Protein AF-A0A924SH79-F1 (afdb_monomer_lite)

Foldseek 3Di:
DFDFDKDKDLDLVVQVVPDDPVCCVVQVVRSPRPPDIDIDGDTQKDWDDDPPDTDIDGD

Structure (mmCIF, N/CA/C/O backbone):
data_AF-A0A924SH79-F1
#
_entry.id   AF-A0A924SH79-F1
#
loop_
_atom_site.group_PDB
_atom_site.id
_atom_site.type_symbol
_atom_site.label_atom_id
_atom_site.label_alt_id
_atom_site.label_comp_id
_atom_site.label_asym_id
_atom_site.label_entity_id
_atom_site.label_seq_id
_atom_site.pdbx_PDB_ins_code
_atom_site.Cartn_x
_atom_site.Cartn_y
_atom_site.Cartn_z
_atom_site.occupancy
_atom_site.B_iso_or_equiv
_atom_site.auth_seq_id
_atom_site.auth_comp_id
_atom_site.auth_asym_id
_atom_site.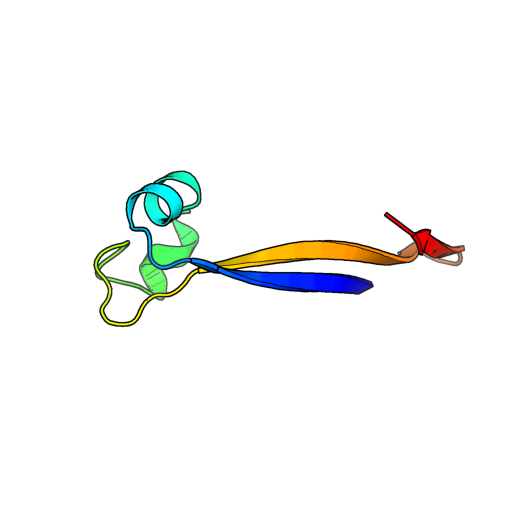auth_atom_id
_atom_site.pdbx_PDB_model_num
ATOM 1 N N . ALA A 1 1 ? 8.638 4.080 -13.570 1.00 92.00 1 ALA A N 1
ATOM 2 C CA . ALA A 1 1 ? 7.284 4.502 -13.160 1.00 92.00 1 ALA A CA 1
ATOM 3 C C . ALA A 1 1 ? 6.271 3.429 -13.533 1.00 92.00 1 ALA A C 1
ATOM 5 O O . ALA A 1 1 ? 6.347 2.881 -14.624 1.00 92.00 1 ALA A O 1
ATOM 6 N N . VAL A 1 2 ? 5.329 3.135 -12.636 1.00 95.31 2 VAL A N 1
ATOM 7 C CA . VAL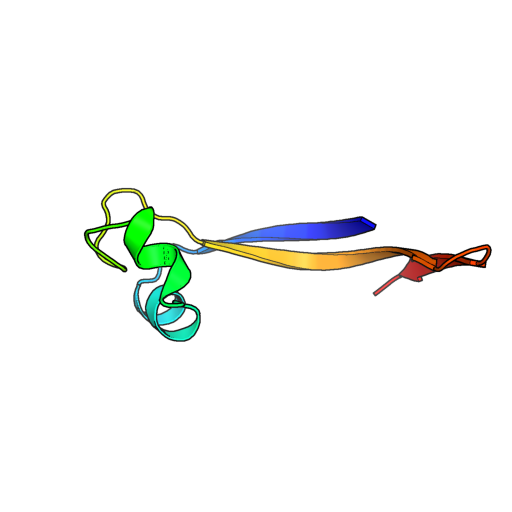 A 1 2 ? 4.263 2.146 -12.861 1.00 95.31 2 VAL A CA 1
ATOM 8 C C . VAL A 1 2 ? 2.923 2.871 -12.911 1.00 95.31 2 VAL A C 1
ATOM 10 O O . VAL A 1 2 ? 2.656 3.737 -12.080 1.00 95.31 2 VAL A O 1
ATOM 13 N N . GLN A 1 3 ? 2.087 2.518 -13.882 1.00 96.75 3 GLN A N 1
ATOM 14 C CA . GLN A 1 3 ? 0.701 2.961 -13.995 1.00 96.75 3 GLN A CA 1
ATOM 15 C C . GLN A 1 3 ? -0.225 1.748 -13.982 1.00 96.75 3 GLN A C 1
ATOM 17 O O . GLN A 1 3 ? 0.137 0.679 -14.475 1.00 96.75 3 GLN A O 1
ATOM 22 N N . GLY A 1 4 ? -1.415 1.911 -13.411 1.00 96.94 4 GLY A N 1
ATOM 23 C CA . GLY A 1 4 ? -2.355 0.815 -13.249 1.00 96.94 4 GLY A CA 1
ATOM 24 C C . GLY A 1 4 ? -3.674 1.236 -12.617 1.00 96.94 4 GLY A C 1
ATOM 25 O O . GLY A 1 4 ? -3.861 2.394 -12.242 1.00 96.94 4 GLY A O 1
ATOM 26 N N . HIS A 1 5 ? -4.576 0.269 -12.473 1.00 98.06 5 HIS A N 1
ATOM 27 C CA . HIS A 1 5 ? -5.859 0.463 -11.804 1.00 98.06 5 HIS A CA 1
ATOM 28 C C . HIS A 1 5 ? -5.739 0.128 -10.321 1.00 98.06 5 HIS A C 1
ATOM 30 O O . HIS A 1 5 ? -5.217 -0.925 -9.949 1.00 98.06 5 HIS A O 1
ATOM 36 N N . ALA A 1 6 ? -6.250 1.022 -9.478 1.00 97.75 6 ALA A N 1
ATOM 37 C CA . ALA A 1 6 ? -6.259 0.848 -8.036 1.00 97.75 6 ALA A CA 1
ATOM 38 C C . ALA A 1 6 ? -7.595 0.264 -7.556 1.00 97.75 6 ALA A C 1
ATOM 40 O O . ALA A 1 6 ? -8.666 0.668 -8.005 1.00 97.75 6 ALA A O 1
ATOM 41 N N . THR A 1 7 ? -7.525 -0.663 -6.606 1.00 98.25 7 THR A N 1
ATOM 42 C CA . THR A 1 7 ? -8.665 -1.161 -5.832 1.00 98.25 7 THR A CA 1
ATOM 43 C C . THR A 1 7 ? -8.439 -0.849 -4.361 1.00 98.25 7 THR A C 1
ATOM 45 O O . THR A 1 7 ? -7.341 -1.043 -3.840 1.00 98.25 7 THR A O 1
ATOM 48 N N . LEU A 1 8 ? -9.486 -0.368 -3.694 1.00 98.19 8 LEU A N 1
ATOM 49 C CA . LEU A 1 8 ? -9.468 -0.083 -2.265 1.00 98.19 8 LEU A CA 1
ATOM 50 C C . LEU A 1 8 ? -9.969 -1.301 -1.485 1.00 98.19 8 LEU A C 1
ATOM 52 O O . LEU A 1 8 ? -11.092 -1.755 -1.701 1.00 98.19 8 LEU A O 1
ATOM 56 N N . ILE A 1 9 ? -9.152 -1.808 -0.567 1.00 98.12 9 ILE A N 1
ATOM 57 C CA . ILE A 1 9 ? -9.438 -2.993 0.245 1.00 98.12 9 ILE A CA 1
ATOM 58 C C . ILE A 1 9 ? -9.627 -2.564 1.701 1.00 98.12 9 ILE A C 1
ATOM 60 O O . ILE A 1 9 ? -8.829 -1.797 2.240 1.00 98.12 9 ILE A O 1
ATOM 64 N N . ARG A 1 10 ? -10.699 -3.063 2.328 1.00 97.38 10 ARG A N 1
ATOM 65 C CA . ARG A 1 10 ? -11.052 -2.837 3.745 1.00 97.38 10 ARG A CA 1
ATOM 66 C C . ARG A 1 10 ? -11.051 -4.122 4.581 1.00 97.38 10 ARG A C 1
ATOM 68 O O . ARG A 1 10 ? -11.457 -4.099 5.738 1.00 97.38 10 ARG A O 1
ATOM 75 N N . ASP A 1 11 ? -10.655 -5.238 3.979 1.00 97.06 11 ASP A N 1
ATOM 76 C CA . ASP A 1 11 ? -10.609 -6.535 4.640 1.00 97.06 11 ASP A CA 1
ATOM 77 C C . ASP A 1 11 ? -9.350 -6.646 5.507 1.00 97.06 11 ASP A C 1
ATOM 79 O O . ASP A 1 11 ? -8.224 -6.579 5.010 1.00 97.06 11 ASP A O 1
ATOM 83 N N . LYS A 1 12 ? -9.553 -6.832 6.813 1.00 96.19 12 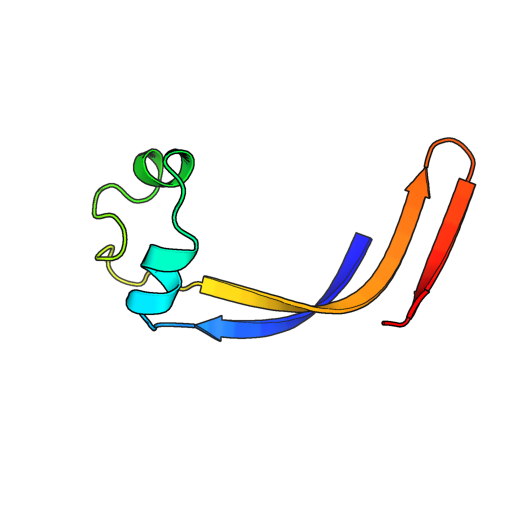LYS A N 1
ATOM 84 C CA . LYS A 1 12 ? -8.470 -6.943 7.794 1.00 96.19 12 LYS A CA 1
ATOM 85 C C . LYS A 1 12 ? -7.632 -8.207 7.615 1.00 96.19 12 LYS A C 1
ATOM 87 O O . LYS A 1 12 ? -6.464 -8.205 7.993 1.00 96.19 12 LYS A O 1
ATOM 92 N N . THR A 1 13 ? -8.196 -9.268 7.036 1.00 97.50 13 THR A N 1
ATOM 93 C CA . THR A 1 13 ? -7.449 -10.503 6.756 1.00 97.50 13 THR A CA 1
ATOM 94 C C . THR A 1 13 ? -6.349 -10.236 5.729 1.00 97.50 13 THR A C 1
ATOM 96 O O . THR A 1 13 ? -5.186 -10.532 5.984 1.00 97.50 13 THR A O 1
ATOM 99 N N . VAL A 1 14 ? -6.683 -9.520 4.651 1.00 97.50 14 VAL A N 1
ATOM 100 C CA . VAL A 1 14 ? -5.726 -9.079 3.626 1.00 97.50 14 VAL A CA 1
ATOM 101 C C . VAL A 1 14 ? -4.695 -8.108 4.208 1.00 97.50 14 VAL A C 1
ATOM 103 O O . VAL A 1 14 ? -3.524 -8.144 3.837 1.00 97.50 14 VAL A O 1
ATOM 106 N N . PHE A 1 15 ? -5.089 -7.250 5.156 1.00 97.69 15 PHE A N 1
ATOM 107 C CA . PHE A 1 15 ? -4.127 -6.378 5.838 1.00 97.69 15 PHE A CA 1
ATOM 108 C C . PHE A 1 15 ? -3.077 -7.188 6.591 1.00 97.69 15 PHE A C 1
ATOM 110 O O . PHE A 1 15 ? -1.895 -6.884 6.469 1.00 97.69 15 PHE A O 1
ATOM 117 N N . ALA A 1 16 ? -3.502 -8.219 7.327 1.00 96.94 16 ALA A N 1
ATOM 118 C CA . ALA A 1 16 ? -2.606 -9.073 8.099 1.00 96.94 16 ALA A CA 1
ATOM 119 C C . ALA A 1 16 ? -1.621 -9.844 7.205 1.00 96.94 16 ALA A C 1
ATOM 121 O O . ALA A 1 16 ? -0.448 -9.949 7.551 1.00 96.94 16 ALA A O 1
ATOM 122 N N . GLU A 1 17 ? -2.068 -10.321 6.040 1.00 97.81 17 GLU A N 1
ATOM 123 C CA . GLU A 1 17 ? -1.220 -11.034 5.070 1.00 97.81 17 GLU A CA 1
ATOM 124 C C . GLU A 1 17 ? -0.078 -10.172 4.508 1.00 97.81 17 GLU A C 1
ATOM 126 O O . GLU A 1 17 ? 1.006 -10.684 4.229 1.00 97.81 17 GLU A O 1
ATOM 131 N N . HIS A 1 18 ? -0.302 -8.864 4.354 1.00 97.44 18 HIS A N 1
ATOM 132 C CA . HIS A 1 18 ? 0.672 -7.925 3.784 1.00 97.44 18 HIS A CA 1
ATOM 133 C C . HIS A 1 18 ? 1.295 -6.980 4.820 1.00 97.44 18 HIS A C 1
ATOM 135 O O . HIS A 1 18 ? 2.012 -6.042 4.455 1.00 97.44 18 HIS A O 1
ATOM 141 N N . TRP A 1 19 ? 1.025 -7.198 6.108 1.00 97.62 19 TRP A N 1
ATOM 142 C CA . TRP A 1 19 ? 1.569 -6.361 7.166 1.00 97.62 19 TRP A CA 1
ATOM 143 C C . TRP A 1 19 ? 3.078 -6.562 7.292 1.00 97.62 19 TRP A C 1
ATOM 145 O O . TRP A 1 19 ? 3.595 -7.672 7.181 1.00 97.62 19 TRP A O 1
ATOM 155 N N . THR A 1 20 ? 3.806 -5.484 7.568 1.00 97.50 20 THR A N 1
ATOM 156 C CA . THR A 1 20 ? 5.245 -5.548 7.839 1.00 97.50 20 THR A CA 1
ATOM 157 C C . THR A 1 20 ? 5.553 -4.767 9.107 1.00 97.50 20 THR A C 1
ATOM 159 O O . THR A 1 20 ? 4.910 -3.755 9.373 1.00 97.50 20 THR A O 1
ATOM 162 N N . ALA A 1 21 ? 6.571 -5.185 9.864 1.00 95.50 21 ALA A N 1
ATOM 163 C CA . ALA A 1 21 ? 6.945 -4.534 11.128 1.00 95.50 21 ALA A CA 1
ATOM 164 C C . ALA A 1 21 ? 7.292 -3.035 10.976 1.00 95.50 21 ALA A C 1
ATOM 166 O O . ALA A 1 21 ? 7.224 -2.265 11.929 1.00 95.50 21 ALA A O 1
ATOM 167 N N . GLY A 1 22 ? 7.643 -2.582 9.765 1.00 96.81 22 GLY A N 1
ATOM 168 C CA . GLY A 1 22 ? 7.876 -1.161 9.486 1.00 96.81 22 GLY A CA 1
ATOM 169 C C . GLY A 1 22 ? 6.614 -0.291 9.565 1.00 96.81 22 GLY A C 1
ATOM 170 O O . GLY A 1 22 ? 6.725 0.928 9.712 1.00 96.81 22 GLY A O 1
ATOM 171 N N . LEU A 1 23 ? 5.424 -0.895 9.480 1.00 97.00 23 LEU A N 1
ATOM 172 C CA . LEU A 1 23 ? 4.138 -0.200 9.543 1.00 97.00 23 LEU A CA 1
ATOM 173 C C . LEU A 1 23 ? 3.715 0.141 10.976 1.00 97.00 23 LEU A C 1
ATOM 175 O O . LEU A 1 23 ? 3.021 1.139 11.164 1.00 97.00 23 LEU A O 1
ATOM 179 N N . ASP A 1 24 ? 4.190 -0.603 11.978 1.00 96.25 24 ASP A N 1
ATOM 180 C CA . ASP A 1 24 ? 3.792 -0.444 13.387 1.00 96.25 24 ASP A CA 1
ATOM 181 C C . ASP A 1 24 ? 4.071 0.971 13.920 1.00 96.25 24 ASP A C 1
ATOM 183 O O . ASP A 1 24 ? 3.322 1.511 14.731 1.00 96.25 24 ASP A O 1
ATOM 187 N N . ARG A 1 25 ? 5.124 1.627 13.408 1.00 96.56 25 ARG A N 1
ATOM 188 C CA . ARG A 1 25 ? 5.460 3.019 13.751 1.00 96.56 25 ARG A CA 1
ATOM 189 C C . ARG A 1 25 ? 4.372 4.017 13.340 1.00 96.56 25 ARG A C 1
ATOM 191 O O . ARG A 1 25 ? 4.231 5.058 13.979 1.00 96.56 25 ARG A O 1
ATOM 198 N N . TRP A 1 26 ? 3.675 3.745 12.243 1.00 96.19 26 TRP A N 1
ATOM 199 C CA . TRP A 1 26 ? 2.682 4.643 11.649 1.00 96.19 26 TRP A CA 1
ATOM 200 C C . TRP A 1 26 ? 1.258 4.277 12.054 1.00 96.19 26 TRP A C 1
ATOM 202 O O . TRP A 1 26 ? 0.398 5.152 12.128 1.00 96.19 26 TRP A O 1
ATOM 212 N N . PHE A 1 27 ? 1.032 2.998 12.342 1.00 97.00 27 PHE A N 1
ATOM 213 C CA . PHE A 1 27 ? -0.258 2.427 12.698 1.00 97.00 27 PHE A CA 1
ATOM 214 C C . PHE A 1 27 ? -0.118 1.639 14.010 1.00 97.00 27 PHE A C 1
ATOM 216 O O . PHE A 1 27 ? -0.019 0.412 13.974 1.00 97.00 27 PHE A O 1
ATOM 223 N N . PRO A 1 28 ? -0.081 2.325 15.172 1.00 95.19 28 PRO A N 1
ATOM 224 C CA . PRO A 1 28 ? 0.167 1.682 16.466 1.00 95.19 28 PRO A CA 1
ATOM 225 C C . PRO A 1 28 ? -0.881 0.630 16.850 1.00 95.19 28 PRO A C 1
ATOM 227 O O . PRO A 1 28 ? -0.563 -0.315 17.565 1.00 95.19 28 PRO A O 1
ATOM 230 N N . ASP A 1 29 ? -2.108 0.770 16.340 1.00 97.31 29 ASP A N 1
ATOM 231 C CA . ASP A 1 29 ? -3.207 -0.180 16.550 1.00 97.31 29 ASP A CA 1
ATOM 232 C C . ASP A 1 29 ? -3.193 -1.332 15.521 1.00 97.31 29 ASP A C 1
ATOM 234 O O . ASP A 1 29 ? -4.144 -2.108 15.414 1.00 97.31 29 ASP A O 1
ATOM 238 N N . GLY A 1 30 ? -2.134 -1.444 14.712 1.00 96.75 30 GLY A N 1
ATOM 239 C CA . GLY A 1 30 ? -1.981 -2.486 13.701 1.00 96.75 30 GLY A CA 1
ATOM 240 C C . GLY A 1 30 ? -3.109 -2.479 12.665 1.00 96.75 30 GLY A C 1
ATOM 241 O O . GLY A 1 30 ? -3.607 -1.424 12.255 1.00 96.75 30 GLY A O 1
ATOM 242 N N . VAL A 1 31 ? -3.556 -3.675 12.270 1.00 97.19 31 VAL A N 1
ATOM 243 C CA . VAL A 1 31 ? -4.671 -3.873 11.320 1.00 97.19 31 VAL A CA 1
ATOM 244 C C . VAL A 1 31 ? -6.025 -3.375 11.846 1.00 97.19 31 VAL A C 1
ATOM 246 O O . VAL A 1 31 ? -6.979 -3.252 11.074 1.00 97.19 31 VAL A O 1
ATOM 249 N N . ASP A 1 32 ? -6.120 -3.075 13.144 1.00 96.75 32 ASP A N 1
ATOM 250 C CA . ASP A 1 32 ? -7.319 -2.532 13.782 1.00 96.75 32 ASP A CA 1
ATOM 251 C C . ASP A 1 32 ? -7.377 -0.999 13.769 1.00 96.75 32 ASP A C 1
ATOM 253 O O . ASP A 1 32 ? -8.395 -0.429 14.171 1.00 96.75 32 ASP A O 1
ATOM 257 N N . THR A 1 33 ? -6.347 -0.331 13.237 1.00 97.69 33 THR A N 1
ATOM 258 C CA . THR A 1 33 ? -6.309 1.131 13.100 1.00 97.69 33 THR A CA 1
ATOM 259 C C . THR A 1 33 ? -7.565 1.664 12.402 1.00 97.69 33 THR A C 1
ATOM 261 O O . THR A 1 33 ? -7.913 1.275 11.282 1.00 97.69 33 THR A O 1
ATOM 264 N N . ALA A 1 34 ? -8.254 2.600 13.056 1.00 96.56 34 ALA A N 1
ATOM 265 C CA . ALA A 1 34 ? -9.503 3.157 12.553 1.00 96.56 34 ALA A CA 1
ATOM 266 C C . ALA A 1 34 ? -9.306 3.893 11.216 1.00 96.56 34 ALA A C 1
ATOM 268 O O . ALA A 1 34 ? -8.450 4.763 11.079 1.00 96.56 34 ALA A O 1
ATOM 269 N N . GLY A 1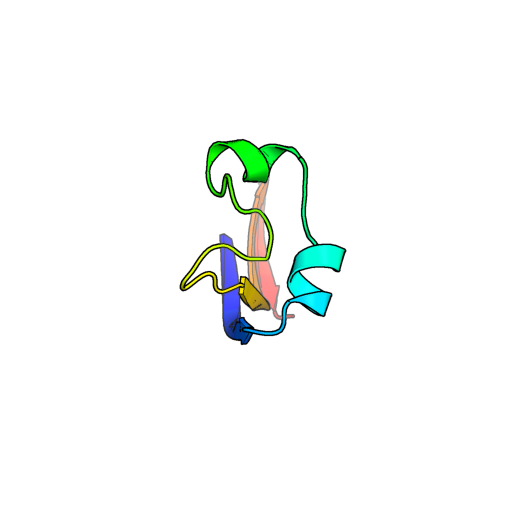 35 ? -10.134 3.561 10.222 1.00 96.31 35 GLY A N 1
ATOM 270 C CA . GLY A 1 35 ? -10.085 4.189 8.896 1.00 96.31 35 GLY A CA 1
ATOM 271 C C . GLY A 1 35 ? -8.967 3.685 7.977 1.00 96.31 35 GLY A C 1
ATOM 272 O O . GLY A 1 35 ? -8.860 4.181 6.855 1.00 96.31 35 GLY A O 1
ATOM 273 N N . LEU A 1 36 ? -8.180 2.694 8.409 1.00 97.50 36 LEU A N 1
ATOM 274 C CA . LEU A 1 36 ? -7.139 2.073 7.595 1.00 97.50 36 LEU A CA 1
ATOM 275 C C . LEU A 1 36 ? -7.718 1.465 6.305 1.00 97.50 36 LEU A C 1
ATOM 277 O O . LEU A 1 36 ? -8.789 0.849 6.300 1.00 97.50 36 LEU A O 1
ATOM 281 N N . ILE A 1 37 ? -6.996 1.647 5.200 1.00 97.69 37 ILE A N 1
ATOM 282 C CA . ILE A 1 37 ? -7.353 1.121 3.884 1.00 97.69 37 ILE A CA 1
ATOM 283 C C . ILE A 1 37 ? -6.093 0.688 3.141 1.00 97.69 37 ILE A C 1
ATOM 285 O O . ILE A 1 37 ? -5.071 1.371 3.199 1.00 97.69 37 ILE A O 1
ATOM 289 N N . MET A 1 38 ? -6.168 -0.427 2.421 1.00 98.00 38 MET A N 1
ATOM 290 C CA . MET A 1 38 ? -5.090 -0.881 1.546 1.00 98.00 38 MET A CA 1
ATOM 291 C C . MET A 1 38 ? -5.424 -0.549 0.096 1.00 98.00 38 MET A C 1
ATOM 293 O O . MET A 1 38 ? -6.561 -0.716 -0.346 1.00 98.00 38 MET A O 1
ATOM 297 N N . ILE A 1 39 ? -4.421 -0.092 -0.650 1.00 97.88 39 ILE A N 1
ATOM 298 C CA . ILE A 1 39 ? -4.534 0.171 -2.082 1.00 97.88 39 ILE A CA 1
ATOM 299 C C . ILE A 1 39 ? -3.797 -0.940 -2.825 1.00 97.88 39 ILE A C 1
ATOM 301 O O . ILE A 1 39 ? -2.571 -1.013 -2.782 1.00 97.88 39 ILE A O 1
ATOM 305 N N . LEU A 1 40 ? -4.543 -1.785 -3.532 1.00 96.94 40 LEU A N 1
ATOM 306 C CA . LEU A 1 40 ? -3.983 -2.758 -4.464 1.00 96.94 40 LEU A CA 1
ATOM 307 C C . LEU A 1 40 ? -3.919 -2.127 -5.853 1.00 96.94 40 LEU A C 1
ATOM 309 O O . LEU A 1 40 ? -4.957 -1.786 -6.419 1.00 96.94 40 LEU A O 1
ATOM 313 N N . VAL A 1 41 ? -2.722 -2.008 -6.421 1.00 97.19 41 VAL A N 1
ATOM 314 C CA . VAL A 1 41 ? -2.533 -1.496 -7.784 1.00 97.19 41 VAL A CA 1
ATOM 315 C C . VAL A 1 41 ? -2.228 -2.655 -8.726 1.00 97.19 41 VAL A C 1
ATOM 317 O O . VAL A 1 41 ? -1.227 -3.347 -8.562 1.00 97.19 41 VAL A O 1
ATOM 320 N N . ARG A 1 42 ? -3.079 -2.850 -9.737 1.00 97.19 42 ARG A N 1
ATOM 321 C CA . ARG A 1 42 ? -2.811 -3.752 -10.864 1.00 97.19 42 ARG A CA 1
ATOM 322 C C . ARG A 1 42 ? -2.190 -2.952 -11.998 1.00 97.19 42 ARG A C 1
ATOM 324 O O . ARG A 1 42 ? -2.867 -2.102 -12.578 1.00 97.19 42 ARG A O 1
ATOM 331 N N . ALA A 1 43 ? -0.910 -3.195 -12.265 1.00 97.25 43 ALA A N 1
ATOM 332 C CA . ALA A 1 43 ? -0.167 -2.505 -13.312 1.00 97.25 43 ALA A CA 1
ATOM 333 C C . ALA A 1 43 ? -0.758 -2.788 -14.700 1.00 97.25 43 ALA A C 1
ATOM 335 O O . ALA A 1 43 ? -1.233 -3.888 -14.956 1.00 97.25 43 ALA A O 1
ATOM 336 N N . THR A 1 44 ? -0.711 -1.782 -15.568 1.00 97.38 44 THR A N 1
ATOM 337 C CA . THR A 1 44 ? -1.089 -1.866 -16.990 1.00 97.38 44 THR A CA 1
ATOM 338 C C . THR A 1 44 ? -0.014 -1.282 -17.907 1.00 97.38 44 THR A C 1
ATOM 340 O O . THR A 1 44 ? 0.020 -1.578 -19.097 1.00 97.38 44 THR A O 1
ATOM 343 N N . ARG A 1 45 ? 0.863 -0.419 -17.371 1.00 97.44 45 ARG A N 1
ATOM 344 C CA . ARG A 1 45 ? 2.017 0.136 -18.088 1.00 97.44 45 ARG A CA 1
ATOM 345 C C . ARG A 1 45 ? 3.181 0.368 -17.135 1.00 97.44 45 ARG A C 1
ATOM 347 O O . ARG A 1 45 ? 2.997 0.888 -16.031 1.00 97.44 45 ARG A O 1
ATOM 354 N N . ILE A 1 46 ? 4.382 0.037 -17.583 1.00 96.75 46 ILE A N 1
ATOM 355 C CA . ILE A 1 46 ? 5.634 0.275 -16.873 1.00 96.75 46 ILE A CA 1
ATOM 356 C C . ILE A 1 46 ? 6.545 1.074 -17.797 1.00 96.75 46 ILE A C 1
ATOM 358 O O . ILE A 1 46 ? 6.812 0.658 -18.915 1.00 96.75 46 ILE A O 1
ATOM 362 N N . HIS A 1 47 ? 7.033 2.210 -17.316 1.00 96.44 47 HIS A N 1
ATOM 363 C CA . HIS A 1 47 ? 8.160 2.922 -17.913 1.00 96.44 47 HIS A CA 1
ATOM 364 C C . HIS A 1 47 ? 9.378 2.658 -17.024 1.00 96.44 47 HIS A C 1
ATOM 366 O O . HIS A 1 47 ? 9.292 2.906 -15.818 1.00 96.44 47 HIS A O 1
ATOM 372 N N . TYR A 1 48 ? 10.476 2.136 -17.560 1.00 95.38 48 TYR A N 1
ATOM 373 C CA . TYR A 1 48 ? 11.708 1.921 -16.800 1.00 95.38 48 TYR A CA 1
ATOM 374 C C . TYR A 1 48 ? 12.817 2.876 -17.242 1.00 95.38 48 TYR A C 1
ATOM 376 O O . TYR A 1 48 ? 12.847 3.308 -18.390 1.00 95.38 48 TYR A O 1
ATOM 384 N N . TRP A 1 49 ? 13.713 3.165 -16.300 1.00 95.88 49 TRP A N 1
ATOM 385 C CA . TRP A 1 49 ? 14.978 3.861 -16.513 1.00 95.88 49 TRP A CA 1
ATOM 386 C C . TRP A 1 49 ? 16.039 3.088 -15.740 1.00 95.88 49 TRP A C 1
ATOM 388 O O . TRP A 1 49 ? 15.895 2.921 -14.524 1.00 95.88 49 TRP A O 1
ATOM 398 N N . ASP A 1 50 ? 17.051 2.592 -16.438 1.00 92.94 50 ASP A N 1
ATOM 399 C CA . ASP A 1 50 ? 18.164 1.836 -15.871 1.00 92.94 50 ASP A CA 1
ATOM 400 C C . ASP A 1 50 ? 19.482 2.350 -16.461 1.00 92.94 50 ASP A C 1
ATOM 402 O O . ASP A 1 50 ? 19.876 2.011 -17.574 1.00 92.94 50 ASP A O 1
ATOM 406 N N . GLY A 1 51 ? 20.141 3.250 -15.729 1.00 93.81 51 GLY A N 1
ATOM 407 C CA . GLY A 1 51 ? 21.322 3.949 -16.228 1.00 93.81 51 GLY A CA 1
ATOM 408 C C . GLY A 1 51 ? 21.003 4.803 -17.458 1.00 93.81 51 GLY A C 1
ATOM 409 O O . GLY A 1 51 ? 20.264 5.782 -17.353 1.00 93.81 51 GLY A O 1
ATOM 410 N N . GLU A 1 52 ? 21.594 4.445 -18.598 1.00 93.62 52 GLU A N 1
ATOM 411 C CA . GLU A 1 52 ? 21.362 5.101 -19.895 1.00 93.62 52 GLU A CA 1
ATOM 412 C C . GLU A 1 52 ? 20.232 4.442 -20.709 1.00 93.62 52 GLU A C 1
ATOM 414 O O . GLU A 1 52 ? 19.819 4.995 -21.727 1.00 93.62 52 GLU A O 1
ATOM 419 N N . ASP A 1 53 ? 19.705 3.297 -20.259 1.00 93.50 53 ASP A N 1
ATOM 420 C CA . ASP A 1 53 ? 18.627 2.580 -20.935 1.00 93.50 53 ASP A CA 1
ATOM 421 C C . ASP A 1 53 ? 17.251 3.024 -20.416 1.00 93.50 53 ASP A C 1
ATOM 423 O O . ASP A 1 53 ? 17.005 3.113 -19.210 1.00 93.50 53 ASP A O 1
ATOM 427 N N . GLU A 1 54 ? 16.305 3.244 -21.330 1.00 95.19 54 GLU A N 1
ATOM 428 C CA . GLU A 1 54 ? 14.901 3.498 -20.998 1.00 95.19 54 GLU A CA 1
ATOM 429 C C . GLU A 1 54 ? 13.948 2.787 -21.960 1.00 95.19 54 GLU A C 1
ATOM 431 O O . GLU A 1 54 ? 14.304 2.437 -23.088 1.00 95.19 54 GLU A O 1
ATOM 436 N N . GLY A 1 55 ? 12.716 2.550 -21.508 1.00 94.88 55 GLY A N 1
ATOM 437 C CA . GLY A 1 55 ? 11.710 1.893 -22.333 1.00 94.88 55 GLY A CA 1
ATOM 438 C C . GLY A 1 55 ? 10.357 1.709 -21.658 1.00 94.88 55 GLY A C 1
ATOM 439 O O . GLY A 1 55 ? 10.172 1.954 -20.464 1.00 94.88 55 GLY A O 1
ATOM 440 N N . GLU A 1 56 ? 9.385 1.252 -22.444 1.00 95.81 56 GLU A N 1
ATOM 441 C CA . GLU A 1 56 ? 7.997 1.088 -22.021 1.00 95.81 56 GLU A CA 1
ATOM 442 C C . GLU A 1 56 ? 7.496 -0.342 -22.252 1.00 95.81 56 GLU A C 1
ATOM 444 O O . GLU A 1 56 ? 7.756 -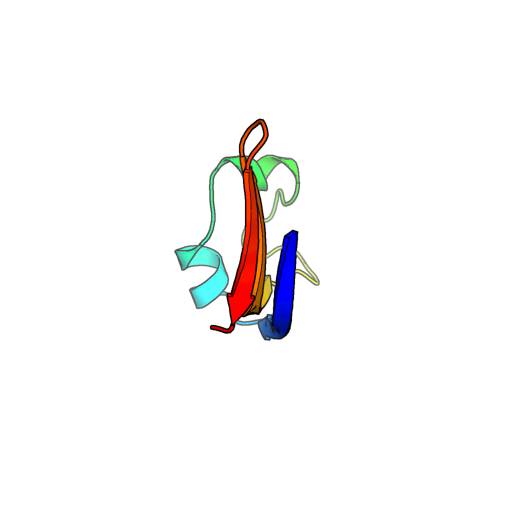0.951 -23.288 1.00 95.81 56 GLU A O 1
ATOM 449 N N . LEU A 1 57 ? 6.745 -0.863 -21.280 1.00 95.75 57 LEU A N 1
ATOM 450 C CA . LEU A 1 57 ? 6.105 -2.173 -21.309 1.00 95.75 57 LEU A CA 1
ATOM 451 C C . LEU A 1 57 ? 4.613 -2.031 -20.993 1.00 95.75 57 LEU A C 1
ATOM 453 O O . LEU A 1 57 ? 4.241 -1.360 -20.027 1.00 95.75 57 LEU A O 1
ATOM 457 N N . LEU A 1 58 ? 3.768 -2.707 -21.771 1.00 94.94 58 LEU A N 1
ATOM 458 C CA . LEU A 1 58 ? 2.351 -2.920 -21.457 1.00 94.94 58 LEU A CA 1
ATOM 459 C C . LEU A 1 58 ? 2.190 -4.289 -20.787 1.00 94.94 58 LEU A C 1
ATOM 461 O O . LEU A 1 58 ? 2.849 -5.245 -21.201 1.00 94.94 58 LEU A O 1
A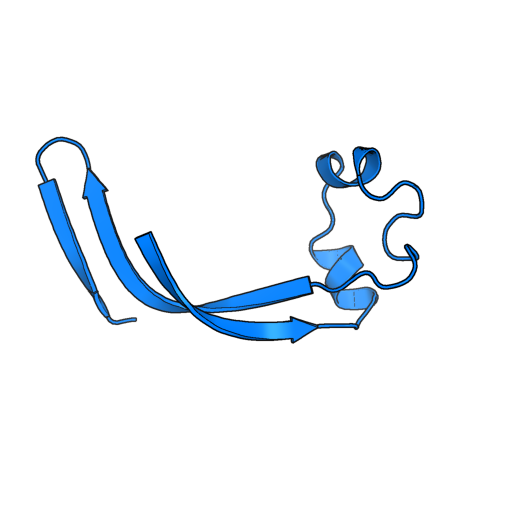TOM 465 N N . VAL A 1 59 ? 1.349 -4.364 -19.751 1.00 85.88 59 VAL A N 1
ATOM 466 C CA . VAL A 1 59 ? 1.195 -5.547 -18.880 1.00 85.88 59 VAL A CA 1
ATOM 467 C C . VAL A 1 59 ? -0.272 -5.917 -18.723 1.00 85.88 59 VAL A C 1
ATOM 469 O O . VAL A 1 59 ? -1.091 -4.980 -18.581 1.00 85.88 59 VAL A O 1
#

pLDDT: mean 96.38, std 1.93, range [85.88, 98.25]

Radius of gyration: 15.74 Å; chains: 1; bounding box: 32×16×39 Å

Sequence (59 aa):
AVQGHATLIRDKTVFAEHWTAGLDRWFPDGVDTAGLIMILVRATRIHYWDGEDEGELLV

Secondary structure (DSSP, 8-state):
-EEEEEEEE--HHHHHHT--GGGTTT-TTGGG-TT--EEEEEEEEEEEEETTEEEEEE-